Protein AF-A0A961RT22-F1 (afdb_monomer_lite)

Radius of gyration: 18.91 Å; chains: 1; bounding box: 44×34×45 Å

Foldseek 3Di:
DDPPPDPDDPDDDDDCVVPVPPDDPPVVVVVVVVVVVVDDDDDDLVNVVVVLVVQQADAQDDPDPPDDPVNVVVSVVCQQVVDDPVVCVVNVHDRRNGGHD

pLDDT: mean 86.96, std 11.18, range [40.78, 96.31]

Sequence (101 aa):
MVGHGHARNDGMELAPELFDAVEVNLSAAQRRAATLTTRRTVKKDWQAAWLIKAIGAIDLTTLAGDDTPGRVARLCAKARNPLRHDLVSALGLQPGELRTG

Secondary structure (DSSP, 8-state):
-----PPPP------THHHHT----HHHHHHHHHTTTTSPPPPTHHHHHHHHHHHTT-------TT--HHHHHHHHHHHH--S-HHHHHHTTPPTTS----

Structure (mmCIF, N/CA/C/O backbone):
data_AF-A0A961RT22-F1
#
_entry.id   AF-A0A961RT22-F1
#
loop_
_atom_site.group_PDB
_atom_site.id
_atom_site.type_symbol
_atom_site.label_atom_id
_atom_site.label_alt_id
_atom_site.label_comp_id
_atom_site.label_asym_id
_atom_site.label_entity_id
_atom_site.label_seq_id
_atom_site.pdbx_PDB_ins_code
_atom_site.Cartn_x
_atom_site.Cartn_y
_atom_site.Cartn_z
_atom_site.occupancy
_atom_site.B_iso_or_equiv
_atom_site.auth_seq_id
_atom_site.auth_comp_id
_atom_site.auth_asym_id
_atom_site.auth_atom_id
_atom_site.pdbx_PDB_model_num
ATOM 1 N N . MET A 1 1 ? -18.761 19.093 -13.131 1.00 40.78 1 MET A N 1
ATOM 2 C CA . MET A 1 1 ? -17.728 18.037 -13.085 1.00 40.78 1 MET A CA 1
ATOM 3 C C . MET A 1 1 ? -16.523 18.574 -13.850 1.00 40.78 1 MET A C 1
ATOM 5 O O . MET A 1 1 ? -16.527 18.530 -15.070 1.00 40.78 1 MET A O 1
ATOM 9 N N . VAL A 1 2 ? -15.588 19.242 -13.168 1.00 41.34 2 VAL A N 1
ATOM 10 C CA . VAL A 1 2 ? -14.454 19.921 -13.825 1.00 41.34 2 VAL A CA 1
ATOM 11 C C . VAL A 1 2 ? -13.297 18.930 -13.894 1.00 41.34 2 VAL A C 1
ATOM 13 O O . VAL A 1 2 ? -12.696 18.597 -12.872 1.00 41.34 2 VAL A O 1
ATOM 16 N N . GLY A 1 3 ? -13.040 18.395 -15.088 1.00 49.09 3 GLY A N 1
ATOM 17 C CA . GLY A 1 3 ? -11.873 17.560 -15.342 1.00 49.09 3 GLY A CA 1
ATOM 18 C C . GLY A 1 3 ? -10.615 18.413 -15.232 1.00 49.09 3 GLY A C 1
ATOM 19 O O . GLY A 1 3 ? -10.417 19.321 -16.033 1.00 49.09 3 GLY A O 1
ATOM 20 N N . HIS A 1 4 ? -9.771 18.131 -14.243 1.00 54.66 4 HIS A N 1
ATOM 21 C CA . HIS A 1 4 ? -8.426 18.695 -14.166 1.00 54.66 4 HIS A CA 1
ATOM 22 C C . HIS A 1 4 ? -7.558 17.959 -15.193 1.00 54.66 4 HIS A C 1
ATOM 24 O O . HIS A 1 4 ? -6.838 17.016 -14.872 1.00 54.66 4 HIS A O 1
ATOM 30 N N . GLY A 1 5 ? -7.727 18.321 -16.465 1.00 56.34 5 GLY A N 1
ATOM 31 C CA . GLY A 1 5 ? -6.977 17.763 -17.584 1.00 56.34 5 GLY A CA 1
ATOM 32 C C . GLY A 1 5 ? -5.560 18.317 -17.596 1.00 56.34 5 GLY A C 1
ATOM 33 O O . GLY A 1 5 ? -5.254 19.201 -18.388 1.00 56.34 5 GLY A O 1
ATOM 34 N N . HIS A 1 6 ? -4.702 17.828 -16.703 1.00 73.19 6 HIS A N 1
ATOM 35 C CA . HIS A 1 6 ? -3.267 18.041 -16.854 1.00 73.19 6 HIS A CA 1
ATOM 36 C C . HIS A 1 6 ? -2.820 17.406 -18.173 1.00 73.19 6 HIS A C 1
ATOM 38 O O . HIS A 1 6 ? -3.207 16.271 -18.475 1.00 73.19 6 HIS A O 1
ATOM 44 N N . ALA A 1 7 ? -2.026 18.141 -18.955 1.00 80.38 7 ALA A N 1
ATOM 45 C CA . ALA A 1 7 ? -1.373 17.586 -20.132 1.00 80.38 7 ALA A CA 1
ATOM 46 C C . ALA A 1 7 ? -0.614 16.319 -19.715 1.00 80.38 7 ALA A C 1
ATOM 48 O O . ALA A 1 7 ? 0.084 16.306 -18.696 1.00 80.38 7 ALA A O 1
ATOM 49 N N . ARG A 1 8 ? -0.824 15.227 -20.457 1.00 80.31 8 ARG A N 1
ATOM 50 C CA . ARG A 1 8 ? -0.066 13.993 -20.241 1.00 80.31 8 ARG A CA 1
ATOM 51 C C . ARG A 1 8 ? 1.405 14.292 -20.525 1.00 80.31 8 ARG A C 1
ATOM 53 O O . ARG A 1 8 ? 1.706 15.118 -21.376 1.00 80.31 8 ARG A O 1
ATOM 60 N N . ASN A 1 9 ? 2.301 13.632 -19.797 1.00 86.38 9 ASN A N 1
ATOM 61 C CA . ASN A 1 9 ? 3.718 13.670 -20.132 1.00 86.38 9 ASN A CA 1
ATOM 62 C C . ASN A 1 9 ? 3.894 13.076 -21.542 1.00 86.38 9 ASN A C 1
ATOM 64 O O . ASN A 1 9 ? 3.413 11.965 -21.775 1.00 86.38 9 ASN A O 1
ATOM 68 N N . ASP A 1 10 ? 4.555 13.806 -22.444 1.00 86.94 10 ASP A N 1
ATOM 69 C CA . ASP A 1 10 ? 4.789 13.401 -23.841 1.00 86.94 10 ASP A CA 1
ATOM 70 C C . ASP A 1 10 ? 5.686 12.153 -23.953 1.00 86.94 10 ASP A C 1
ATOM 72 O O . ASP A 1 10 ? 5.744 11.508 -24.999 1.00 86.94 10 ASP A O 1
ATOM 76 N N . GLY A 1 11 ? 6.328 11.766 -22.845 1.00 87.44 11 GLY A N 1
ATOM 77 C CA . GLY A 1 11 ? 7.275 10.662 -22.789 1.00 87.44 11 GLY A CA 1
ATOM 78 C C . GLY A 1 11 ? 8.644 11.072 -23.330 1.00 87.44 11 GLY A C 1
ATOM 79 O O . GLY A 1 11 ? 8.803 12.088 -24.000 1.00 87.44 11 GLY A O 1
ATOM 80 N N . MET A 1 12 ? 9.660 10.280 -23.006 1.00 90.50 12 MET A N 1
ATOM 81 C CA . MET A 1 12 ? 11.007 10.426 -23.550 1.00 90.50 12 MET A CA 1
ATOM 82 C C . MET A 1 12 ? 11.604 9.045 -23.799 1.00 90.50 12 MET A C 1
ATOM 84 O O . MET A 1 12 ? 11.129 8.051 -23.241 1.00 90.50 12 MET A O 1
ATOM 88 N N . GLU A 1 13 ? 12.634 8.985 -24.638 1.00 93.38 13 GLU A N 1
ATOM 89 C CA . GLU A 1 13 ? 13.436 7.774 -24.790 1.00 93.38 13 GLU A CA 1
ATOM 90 C C . GLU A 1 13 ? 14.071 7.386 -23.445 1.00 93.38 13 GLU A C 1
ATOM 92 O O . GLU A 1 13 ? 14.330 8.244 -22.595 1.00 93.38 13 GLU A O 1
ATOM 97 N N . LEU A 1 14 ? 14.274 6.084 -23.223 1.00 90.00 14 LEU A N 1
ATOM 98 C CA . LEU A 1 14 ? 14.887 5.598 -21.992 1.00 90.00 14 LEU A CA 1
ATOM 99 C C . LEU A 1 14 ? 16.303 6.175 -21.862 1.00 90.00 14 LEU A C 1
ATOM 101 O O . LEU A 1 14 ? 17.153 5.915 -22.707 1.00 90.00 14 LEU A O 1
ATOM 105 N N . ALA A 1 15 ? 16.534 6.896 -20.768 1.00 91.81 15 ALA A N 1
ATOM 106 C CA . ALA A 1 15 ? 17.801 7.531 -20.422 1.00 91.81 15 ALA A CA 1
ATOM 107 C C . ALA A 1 15 ? 18.296 6.990 -19.063 1.00 91.81 15 ALA A C 1
ATOM 109 O O . ALA A 1 15 ? 17.984 7.584 -18.022 1.00 91.81 15 ALA A O 1
ATOM 110 N N . PRO A 1 16 ? 18.987 5.830 -19.030 1.00 92.75 16 PRO A N 1
ATOM 111 C CA . PRO A 1 16 ? 19.453 5.198 -17.792 1.00 92.75 16 PRO A CA 1
ATOM 112 C C . PRO A 1 16 ? 20.352 6.098 -16.942 1.00 92.75 16 PRO A C 1
ATOM 114 O O . PRO A 1 16 ? 20.283 6.086 -15.715 1.00 92.75 16 PRO A O 1
ATOM 117 N N . GLU A 1 17 ? 21.116 6.978 -17.585 1.00 92.69 17 GLU A N 1
ATOM 118 C CA . GLU A 1 17 ? 22.003 7.951 -16.953 1.00 92.69 17 GLU A CA 1
ATOM 119 C C . GLU A 1 17 ? 21.303 8.871 -15.939 1.00 92.69 17 GLU A C 1
ATOM 121 O O . GLU A 1 17 ? 21.955 9.401 -15.039 1.00 92.69 17 GLU A O 1
ATOM 126 N N . LEU A 1 18 ? 19.978 9.040 -16.040 1.00 88.25 18 LEU A N 1
ATOM 127 C CA . LEU A 1 18 ? 19.188 9.828 -15.093 1.00 88.25 18 LEU A CA 1
ATOM 128 C C . LEU A 1 18 ? 19.098 9.188 -13.700 1.00 88.25 18 LEU A C 1
ATOM 130 O O . LEU A 1 18 ? 18.831 9.893 -12.726 1.00 88.25 18 LEU A O 1
ATOM 134 N N . PHE A 1 19 ? 19.288 7.871 -13.593 1.00 89.25 19 PHE A N 1
ATOM 135 C CA . PHE A 1 19 ? 19.155 7.133 -12.335 1.00 89.25 19 PHE A CA 1
ATOM 136 C C . PHE A 1 19 ? 20.298 6.153 -12.051 1.00 89.25 19 PHE A C 1
ATOM 138 O O . PHE A 1 19 ? 20.466 5.778 -10.895 1.00 89.25 19 PHE A O 1
ATOM 145 N N . ASP A 1 20 ? 21.123 5.788 -13.032 1.00 93.31 20 ASP A N 1
ATOM 146 C CA . ASP A 1 20 ? 22.256 4.869 -12.840 1.00 93.31 20 ASP A CA 1
ATOM 147 C C . ASP A 1 20 ? 23.293 5.406 -11.841 1.00 93.31 20 ASP A C 1
ATOM 149 O O . ASP A 1 20 ? 23.929 4.638 -11.123 1.00 93.31 20 ASP A O 1
ATOM 153 N N . ALA A 1 21 ? 23.438 6.731 -11.749 1.00 89.81 21 ALA A N 1
ATOM 154 C CA . ALA A 1 21 ? 24.303 7.384 -10.764 1.00 89.81 21 ALA A CA 1
ATOM 155 C C . ALA A 1 21 ? 23.618 7.620 -9.400 1.00 89.81 21 ALA A C 1
ATOM 157 O O . ALA A 1 21 ? 24.239 8.151 -8.476 1.00 89.81 21 ALA A O 1
ATOM 158 N N . VAL A 1 22 ? 22.331 7.280 -9.261 1.00 90.81 22 VAL A N 1
ATOM 159 C CA . VAL A 1 22 ? 21.564 7.501 -8.031 1.00 90.81 22 VAL A CA 1
ATOM 160 C C . VAL A 1 22 ? 21.742 6.311 -7.098 1.00 90.81 22 VAL A C 1
ATOM 162 O O . VAL A 1 22 ? 21.112 5.267 -7.244 1.00 90.81 22 VAL A O 1
ATOM 165 N N . GLU A 1 23 ? 22.555 6.495 -6.063 1.00 89.31 23 GLU A N 1
ATOM 166 C CA . GLU A 1 23 ? 22.705 5.503 -5.004 1.00 89.31 23 GLU A CA 1
ATOM 167 C C . GLU A 1 23 ? 21.765 5.789 -3.829 1.00 89.31 23 GLU A C 1
ATOM 169 O O . GLU A 1 23 ? 21.782 6.858 -3.209 1.00 89.31 23 GLU A O 1
ATOM 174 N N . VAL A 1 24 ? 20.953 4.796 -3.462 1.00 89.88 24 VAL A N 1
ATOM 175 C CA . VAL A 1 24 ? 20.139 4.856 -2.245 1.00 89.88 24 VAL A CA 1
ATOM 176 C C . VAL A 1 24 ? 20.947 4.314 -1.072 1.00 89.88 24 VAL A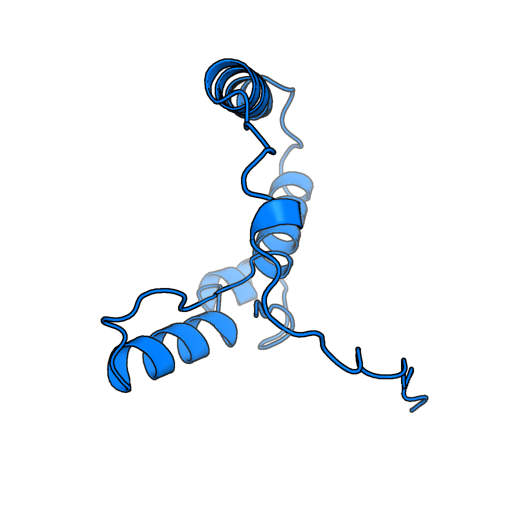 C 1
ATOM 178 O O . VAL A 1 24 ? 21.321 3.142 -1.038 1.00 89.88 24 VAL A O 1
ATOM 181 N N . ASN A 1 25 ? 21.147 5.138 -0.041 1.00 95.00 25 ASN A N 1
ATOM 182 C CA . ASN A 1 25 ? 21.751 4.675 1.207 1.00 95.00 25 ASN A CA 1
ATOM 183 C C . ASN A 1 25 ? 20.769 3.779 1.978 1.00 95.00 25 ASN A C 1
ATOM 185 O O . ASN A 1 25 ? 19.962 4.252 2.788 1.00 95.00 25 ASN A O 1
ATOM 189 N N . LEU A 1 26 ? 20.866 2.472 1.731 1.00 93.19 26 LEU A N 1
ATOM 190 C CA . LEU A 1 26 ? 19.999 1.459 2.323 1.00 93.19 26 LEU A CA 1
ATOM 191 C C . LEU A 1 26 ? 19.995 1.530 3.855 1.00 93.19 26 LEU A C 1
ATOM 193 O O . LEU A 1 26 ? 18.930 1.584 4.469 1.00 93.19 26 LEU A O 1
ATOM 197 N N . SER A 1 27 ? 21.171 1.616 4.478 1.00 96.31 27 SER A N 1
ATOM 198 C CA . SER A 1 27 ? 21.315 1.669 5.937 1.00 96.31 27 SER A CA 1
ATOM 199 C C . SER A 1 27 ? 20.631 2.893 6.554 1.00 96.31 27 SER A C 1
ATOM 201 O O . SER A 1 27 ? 20.027 2.806 7.627 1.00 96.31 27 SER A O 1
ATOM 203 N N . ALA A 1 28 ? 20.714 4.055 5.902 1.00 94.81 28 ALA A N 1
ATOM 204 C CA . ALA A 1 28 ? 20.044 5.272 6.353 1.00 94.81 28 ALA A CA 1
ATOM 205 C C . ALA A 1 28 ? 18.522 5.179 6.173 1.00 94.81 28 ALA A C 1
ATOM 207 O O . ALA A 1 28 ? 17.779 5.554 7.085 1.00 94.81 28 ALA A O 1
ATOM 208 N N . ALA A 1 29 ? 18.061 4.647 5.037 1.00 94.94 29 ALA A N 1
ATOM 209 C CA . ALA A 1 29 ? 16.644 4.432 4.762 1.00 94.94 29 ALA A CA 1
ATOM 210 C C . ALA A 1 29 ? 16.018 3.461 5.776 1.00 94.94 29 ALA A C 1
ATOM 212 O O . ALA A 1 29 ? 15.016 3.794 6.411 1.00 94.94 29 ALA A O 1
ATOM 213 N N . GLN A 1 30 ? 16.661 2.316 6.013 1.00 95.12 30 GLN A N 1
ATOM 214 C CA . GLN A 1 30 ? 16.224 1.314 6.988 1.00 95.12 30 GLN A CA 1
ATOM 215 C C . GLN A 1 30 ? 16.168 1.882 8.406 1.00 95.12 30 GLN A C 1
ATOM 217 O O . GLN A 1 30 ? 15.164 1.718 9.096 1.00 95.12 30 GLN A O 1
ATOM 222 N N . ARG A 1 31 ? 17.203 2.615 8.837 1.00 94.69 31 ARG A N 1
ATOM 223 C CA . ARG A 1 31 ? 17.218 3.249 10.163 1.00 94.69 31 ARG A CA 1
ATOM 224 C C . ARG A 1 31 ? 16.080 4.249 10.314 1.00 94.69 31 ARG A C 1
ATOM 226 O O . ARG A 1 31 ? 15.410 4.260 11.342 1.00 94.69 31 ARG A O 1
ATOM 233 N N . ARG A 1 32 ? 15.833 5.072 9.290 1.00 92.25 32 ARG A N 1
ATOM 234 C CA . ARG A 1 32 ? 14.750 6.062 9.299 1.00 92.25 32 ARG A CA 1
ATOM 235 C C . ARG A 1 32 ? 13.382 5.383 9.359 1.00 92.25 32 ARG A C 1
ATOM 237 O O . ARG A 1 32 ? 12.571 5.777 10.196 1.00 92.25 32 ARG A O 1
ATOM 244 N N . ALA A 1 33 ? 13.172 4.334 8.564 1.00 90.81 33 ALA A N 1
ATOM 245 C CA . ALA A 1 33 ? 11.960 3.518 8.593 1.00 90.81 33 ALA A CA 1
ATOM 246 C C . ALA A 1 33 ? 11.740 2.864 9.967 1.00 90.81 33 ALA A C 1
ATOM 248 O O . ALA A 1 33 ? 10.643 2.948 10.514 1.00 90.81 33 ALA A O 1
ATOM 249 N N . ALA A 1 34 ? 12.791 2.311 10.580 1.00 91.06 34 ALA A N 1
ATOM 250 C CA . ALA A 1 34 ? 12.716 1.712 11.911 1.00 91.06 34 ALA A CA 1
ATOM 251 C C . ALA A 1 34 ? 12.291 2.721 12.995 1.00 91.06 34 ALA A C 1
ATOM 253 O O . ALA A 1 34 ? 11.597 2.349 13.934 1.00 91.06 34 ALA A O 1
ATOM 254 N N . THR A 1 35 ? 12.628 4.013 12.862 1.00 90.69 35 THR A N 1
ATOM 255 C CA . THR A 1 35 ? 12.145 5.033 13.817 1.00 90.69 35 THR A CA 1
ATOM 256 C C . THR A 1 35 ? 10.651 5.327 13.714 1.00 90.69 35 THR A C 1
ATOM 258 O O . THR A 1 35 ? 10.094 5.941 14.619 1.00 90.69 35 THR A O 1
ATOM 261 N N . LEU A 1 36 ? 9.974 4.951 12.625 1.00 84.06 36 LEU A N 1
ATOM 262 C CA . LEU A 1 36 ? 8.547 5.244 12.474 1.00 84.06 36 LEU A CA 1
ATOM 263 C C . LEU A 1 36 ? 7.707 4.476 13.502 1.00 84.06 36 LEU A C 1
ATOM 265 O O . LEU A 1 36 ? 6.714 5.011 13.985 1.00 84.06 36 LEU A O 1
ATOM 269 N N . THR A 1 37 ? 8.137 3.272 13.889 1.00 79.62 37 THR A N 1
ATOM 270 C CA . THR A 1 37 ? 7.435 2.428 14.869 1.00 79.62 37 THR A CA 1
ATOM 271 C C . THR A 1 37 ? 7.703 2.828 16.320 1.00 79.62 37 THR A C 1
ATO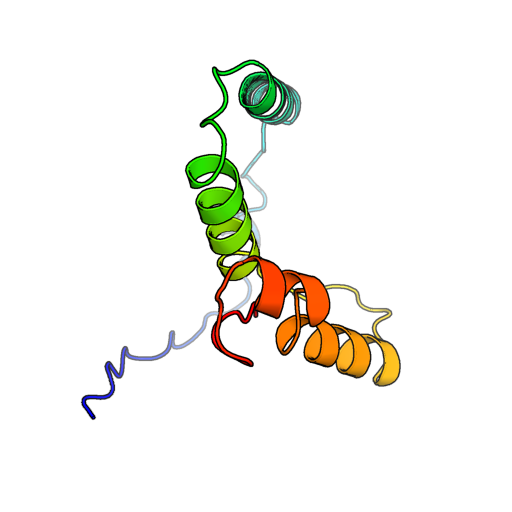M 273 O O . THR A 1 37 ? 6.922 2.472 17.197 1.00 79.62 37 THR A O 1
ATOM 276 N N . THR A 1 38 ? 8.777 3.580 16.590 1.00 83.75 38 THR A N 1
ATOM 277 C CA . THR A 1 38 ? 9.142 4.025 17.948 1.00 83.75 38 THR A CA 1
ATOM 278 C C . THR A 1 38 ? 8.499 5.355 18.337 1.00 83.75 38 THR A C 1
ATOM 280 O O . THR A 1 38 ? 8.504 5.739 19.509 1.00 83.75 38 THR A O 1
ATOM 283 N N . ARG A 1 39 ? 7.939 6.083 17.365 1.00 82.19 39 ARG A N 1
ATOM 284 C CA . ARG A 1 39 ? 7.232 7.345 17.604 1.00 82.19 39 ARG A CA 1
ATOM 285 C C . ARG A 1 39 ? 5.912 7.082 18.320 1.00 82.19 39 ARG A C 1
ATOM 287 O O . ARG A 1 39 ? 5.272 6.054 18.128 1.00 82.19 39 ARG A O 1
ATOM 294 N N . ARG A 1 40 ? 5.485 8.048 19.139 1.00 81.44 40 ARG A N 1
ATOM 295 C CA . ARG A 1 40 ? 4.211 7.979 19.865 1.00 81.44 40 ARG A CA 1
ATOM 296 C C . ARG A 1 40 ? 3.064 7.732 18.884 1.00 81.44 40 ARG A C 1
ATOM 298 O O . ARG A 1 40 ? 2.782 8.575 18.036 1.00 81.44 40 ARG A O 1
ATOM 305 N N . THR A 1 41 ? 2.378 6.610 19.053 1.00 76.19 41 THR A N 1
ATOM 306 C CA . THR A 1 41 ? 1.230 6.245 18.227 1.00 76.19 41 THR A CA 1
ATOM 307 C C . THR A 1 41 ? 0.059 7.192 18.479 1.00 76.19 41 THR A C 1
ATOM 309 O O . THR A 1 41 ? -0.238 7.561 19.622 1.00 76.19 41 THR A O 1
ATOM 312 N N . VAL A 1 42 ? -0.643 7.553 17.407 1.00 83.25 42 VAL A N 1
ATOM 313 C CA . VAL A 1 42 ? -2.010 8.077 17.499 1.00 83.25 42 VAL A CA 1
ATOM 314 C C . VAL A 1 42 ? -2.912 7.009 18.123 1.00 83.25 42 VAL A C 1
ATOM 316 O O . VAL A 1 42 ? -2.724 5.820 17.886 1.00 83.25 42 VAL A O 1
ATOM 319 N N . LYS A 1 43 ? -3.850 7.413 18.981 1.00 85.50 43 LYS A N 1
ATOM 320 C CA . LYS A 1 43 ? -4.661 6.480 19.778 1.00 85.50 43 LYS A CA 1
ATOM 321 C C . LYS A 1 43 ? -6.051 6.286 19.173 1.00 85.50 43 LYS A C 1
ATOM 323 O O . LYS A 1 43 ? -6.608 7.229 18.616 1.00 85.50 43 LYS A O 1
ATOM 328 N N . LYS A 1 44 ? -6.633 5.104 19.410 1.00 86.75 44 LYS A N 1
ATOM 329 C CA . LYS A 1 44 ? -8.048 4.777 19.149 1.00 86.75 44 LYS A CA 1
ATOM 330 C C . LYS A 1 44 ? -8.461 5.122 17.710 1.00 86.75 44 LYS A C 1
ATOM 332 O O . LYS A 1 44 ? -7.784 4.714 16.771 1.00 86.75 44 LYS A O 1
ATOM 337 N N . ASP A 1 45 ? -9.524 5.897 17.546 1.00 87.62 45 ASP A N 1
ATOM 338 C CA . ASP A 1 45 ? -10.152 6.208 16.262 1.00 87.62 45 ASP A CA 1
ATOM 339 C C . ASP A 1 45 ? -9.184 6.897 15.295 1.00 87.62 45 ASP A C 1
ATOM 341 O O . ASP A 1 45 ? -9.190 6.618 14.099 1.00 87.62 45 ASP A O 1
ATOM 345 N N . TRP A 1 46 ? -8.258 7.712 15.813 1.00 88.56 46 TRP A N 1
ATOM 346 C CA . TRP A 1 46 ? -7.220 8.342 14.996 1.00 88.56 46 TRP A CA 1
ATOM 347 C C . TRP A 1 46 ? -6.246 7.327 14.404 1.00 88.56 46 TRP A C 1
ATOM 349 O O . TRP A 1 46 ? -5.777 7.512 13.286 1.00 88.56 46 TRP A O 1
ATOM 359 N N . GLN A 1 47 ? -5.949 6.244 15.124 1.00 89.38 47 GLN A N 1
ATOM 360 C CA . GLN A 1 47 ? -5.120 5.167 14.591 1.00 89.38 47 GLN A CA 1
ATOM 361 C C . GLN A 1 47 ? -5.823 4.470 13.426 1.00 89.38 47 GLN A C 1
ATOM 363 O O . GLN A 1 47 ? -5.208 4.255 12.384 1.00 89.38 47 GLN A O 1
ATOM 368 N N . ALA A 1 48 ? -7.115 4.170 13.580 1.00 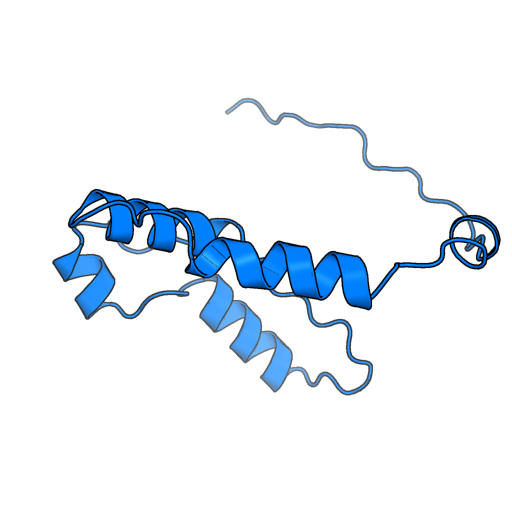90.88 48 ALA A N 1
ATOM 369 C CA . ALA A 1 48 ? -7.914 3.565 12.523 1.00 90.88 48 ALA A CA 1
ATOM 370 C C . ALA A 1 48 ? -8.007 4.483 11.293 1.00 90.88 48 ALA A C 1
ATOM 372 O O . ALA A 1 48 ? -7.727 4.039 10.182 1.00 90.88 48 ALA A O 1
ATOM 373 N N . ALA A 1 49 ? -8.289 5.774 11.491 1.00 91.31 49 ALA A N 1
ATOM 374 C CA . ALA A 1 49 ? -8.350 6.764 10.416 1.00 91.31 49 ALA A CA 1
ATOM 375 C C . ALA A 1 49 ? -7.028 6.873 9.634 1.00 91.31 49 ALA A C 1
ATOM 377 O O . ALA A 1 49 ? -7.035 6.901 8.403 1.00 91.31 49 ALA A O 1
ATOM 378 N N . TRP A 1 50 ? -5.883 6.876 10.327 1.00 91.31 50 TRP A N 1
ATOM 379 C CA . TRP A 1 50 ? -4.570 6.900 9.675 1.00 91.31 50 TRP A CA 1
ATOM 380 C C . TRP A 1 50 ? -4.283 5.630 8.877 1.00 91.31 50 TRP A C 1
ATOM 382 O O . TRP A 1 50 ? -3.752 5.721 7.772 1.00 91.31 50 TRP A O 1
ATOM 392 N N . LEU A 1 51 ? -4.656 4.457 9.394 1.00 91.50 51 LEU A N 1
ATOM 393 C CA . LEU A 1 51 ? -4.499 3.194 8.669 1.00 91.50 51 LEU A CA 1
ATOM 394 C C . LEU A 1 51 ? -5.391 3.145 7.422 1.00 91.50 51 LEU A C 1
ATOM 396 O O . LEU A 1 51 ? -4.916 2.763 6.356 1.00 91.50 51 LEU A O 1
ATOM 400 N N . ILE A 1 52 ? -6.642 3.604 7.519 1.00 94.44 52 ILE A N 1
ATOM 401 C CA . ILE A 1 52 ? -7.551 3.743 6.369 1.00 94.44 52 ILE A CA 1
ATOM 402 C C . ILE A 1 52 ? -6.931 4.672 5.319 1.00 94.44 52 ILE A C 1
ATOM 404 O O . ILE A 1 52 ? -6.881 4.333 4.135 1.00 94.44 52 ILE A O 1
ATOM 408 N N . LYS A 1 53 ? -6.399 5.825 5.744 1.00 93.75 53 LYS A N 1
ATOM 409 C CA . LYS A 1 53 ? -5.756 6.771 4.828 1.00 93.75 53 LYS A CA 1
ATOM 410 C C . LYS A 1 53 ? -4.504 6.187 4.176 1.00 93.75 53 LYS A C 1
ATOM 412 O O . LYS A 1 53 ? -4.293 6.417 2.989 1.00 93.75 53 LYS A O 1
ATOM 417 N N . ALA A 1 54 ? -3.705 5.435 4.932 1.00 92.75 54 ALA A N 1
ATOM 418 C CA . ALA A 1 54 ? -2.525 4.754 4.417 1.00 92.75 54 ALA A CA 1
ATOM 419 C C . ALA A 1 54 ? -2.900 3.730 3.340 1.00 92.75 54 ALA A C 1
ATOM 421 O O . ALA A 1 54 ? -2.269 3.725 2.292 1.00 92.75 54 ALA A O 1
ATOM 422 N N . ILE A 1 55 ? -3.961 2.938 3.545 1.00 94.50 55 ILE A N 1
ATOM 423 C CA . ILE A 1 55 ? -4.466 1.999 2.531 1.00 94.50 55 ILE A CA 1
ATOM 424 C C . ILE A 1 55 ? -4.809 2.732 1.231 1.00 94.50 55 ILE A C 1
ATOM 426 O O . ILE A 1 55 ? -4.404 2.293 0.162 1.00 94.50 55 ILE A O 1
ATOM 430 N N . GLY A 1 56 ? -5.497 3.874 1.311 1.00 93.88 56 GLY A N 1
ATOM 431 C CA . GLY A 1 56 ? -5.838 4.673 0.128 1.00 93.88 56 GLY A CA 1
ATOM 432 C C . GLY A 1 56 ? -4.644 5.337 -0.572 1.00 93.88 56 GLY A C 1
ATOM 433 O O . GLY A 1 56 ? -4.825 5.919 -1.636 1.00 93.88 56 GLY A O 1
ATOM 434 N N . ALA A 1 57 ? -3.450 5.284 0.022 1.00 93.56 57 ALA A N 1
ATOM 435 C CA . ALA A 1 57 ? -2.206 5.790 -0.553 1.00 93.56 57 ALA A CA 1
ATOM 436 C C . ALA A 1 57 ? -1.273 4.671 -1.046 1.00 93.56 57 ALA A C 1
ATOM 438 O O . ALA A 1 57 ? -0.180 4.965 -1.524 1.00 93.56 57 ALA A O 1
ATOM 439 N N . ILE A 1 58 ? -1.670 3.403 -0.899 1.00 91.19 58 ILE A N 1
ATOM 440 C CA . ILE A 1 58 ? -0.931 2.285 -1.482 1.00 91.19 58 ILE A CA 1
ATOM 441 C C . ILE A 1 58 ? -1.125 2.337 -2.999 1.00 91.19 58 ILE A C 1
ATOM 443 O O . ILE A 1 58 ? -2.241 2.546 -3.474 1.00 91.19 58 ILE A O 1
ATOM 447 N N . ASP A 1 59 ? -0.030 2.134 -3.719 1.00 88.69 59 ASP A N 1
ATOM 448 C CA . ASP A 1 59 ? -0.014 1.882 -5.155 1.00 88.69 59 ASP A CA 1
ATOM 449 C C . ASP A 1 59 ? 0.212 0.380 -5.347 1.00 88.69 59 ASP A C 1
ATOM 451 O O . ASP A 1 59 ? 1.199 -0.190 -4.866 1.00 88.69 59 ASP A O 1
ATOM 455 N N . LEU A 1 60 ? -0.764 -0.294 -5.947 1.00 83.25 60 LEU A N 1
ATOM 456 C CA . LEU A 1 60 ? -0.729 -1.726 -6.201 1.00 83.25 60 LEU A CA 1
ATOM 457 C C . LEU A 1 60 ? -0.251 -1.945 -7.633 1.00 83.25 60 LEU A C 1
ATOM 459 O O . LEU A 1 60 ? -1.033 -2.261 -8.531 1.00 83.25 60 LEU A O 1
ATOM 463 N N . THR A 1 61 ? 1.059 -1.833 -7.834 1.00 74.56 61 THR A N 1
ATOM 464 C CA . THR A 1 61 ? 1.676 -2.072 -9.140 1.00 74.56 61 THR 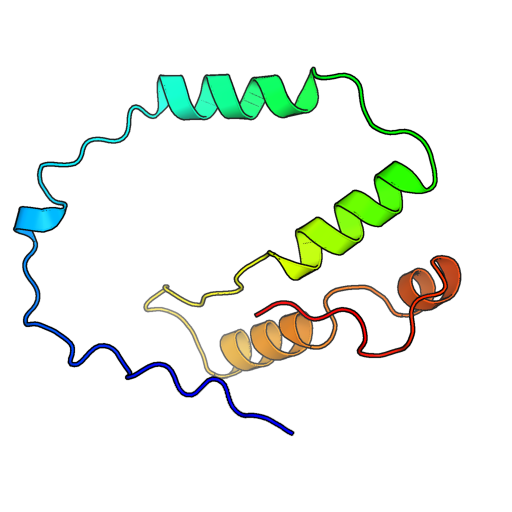A CA 1
ATOM 465 C C . THR A 1 61 ? 2.136 -3.517 -9.320 1.00 74.56 61 THR A C 1
ATOM 467 O O . THR A 1 61 ? 2.694 -4.156 -8.427 1.00 74.56 61 THR A O 1
ATOM 470 N N . THR A 1 62 ? 1.899 -4.040 -10.523 1.00 66.56 62 THR A N 1
ATOM 471 C CA . THR A 1 62 ? 2.487 -5.275 -11.056 1.00 66.56 62 THR A CA 1
ATOM 472 C C . THR A 1 62 ? 3.682 -4.898 -11.928 1.00 66.56 62 THR A C 1
ATOM 474 O O . THR A 1 62 ? 3.516 -4.618 -13.114 1.00 66.56 62 THR A O 1
ATOM 477 N N . LEU A 1 63 ? 4.877 -4.794 -11.343 1.00 60.66 63 LEU A N 1
ATOM 478 C CA . LEU A 1 63 ? 6.119 -4.521 -12.089 1.00 60.66 63 LEU A CA 1
ATOM 479 C C . LEU A 1 63 ? 6.916 -5.799 -12.389 1.00 60.66 63 LEU A C 1
ATOM 481 O O . LEU A 1 63 ? 8.072 -5.721 -12.802 1.00 60.66 63 LEU A O 1
ATOM 485 N N . ALA A 1 64 ? 6.340 -6.980 -12.149 1.00 66.75 64 ALA A N 1
ATOM 486 C CA . ALA A 1 64 ? 7.054 -8.234 -12.300 1.00 66.75 64 ALA A CA 1
ATOM 487 C C . ALA A 1 64 ? 6.778 -8.844 -13.684 1.00 66.75 64 ALA A C 1
ATOM 489 O O . ALA A 1 64 ? 5.638 -9.003 -14.111 1.00 66.75 64 ALA A O 1
ATOM 490 N N . GLY A 1 65 ? 7.838 -9.214 -14.406 1.00 67.62 65 GLY A N 1
ATOM 491 C CA . GLY A 1 65 ? 7.718 -9.819 -15.741 1.00 67.62 65 GLY A CA 1
ATOM 492 C C . GLY A 1 65 ? 7.020 -11.189 -15.763 1.00 67.62 65 GLY A C 1
ATOM 493 O O . GLY A 1 65 ? 6.739 -11.705 -16.840 1.00 67.62 65 GLY A O 1
ATOM 494 N N . ASP A 1 66 ? 6.736 -11.781 -14.598 1.00 80.81 66 ASP A N 1
ATOM 495 C CA . ASP A 1 66 ? 6.048 -13.066 -14.423 1.00 80.81 66 ASP A CA 1
ATOM 496 C C . ASP A 1 66 ? 4.545 -12.920 -14.103 1.00 80.81 66 ASP A C 1
ATOM 498 O O . ASP A 1 66 ? 3.881 -13.896 -13.731 1.00 80.81 66 ASP A O 1
ATOM 502 N N . ASP A 1 67 ? 3.985 -11.711 -14.204 1.00 85.19 67 ASP A N 1
ATOM 503 C CA . ASP A 1 67 ? 2.569 -11.482 -13.948 1.00 85.19 67 ASP A CA 1
ATOM 504 C C . ASP A 1 67 ? 1.669 -12.221 -14.955 1.00 85.19 67 ASP A C 1
ATOM 506 O O . ASP A 1 67 ? 1.860 -12.204 -16.169 1.00 85.19 67 ASP A O 1
ATOM 510 N N . THR A 1 68 ? 0.634 -12.883 -14.432 1.00 88.88 68 THR A N 1
ATOM 511 C CA . THR A 1 68 ? -0.375 -13.593 -15.232 1.00 88.88 68 THR A CA 1
ATOM 512 C C . THR A 1 68 ? -1.704 -12.839 -15.204 1.00 88.88 68 THR A C 1
ATOM 514 O O . THR A 1 68 ? -1.991 -12.154 -14.213 1.00 88.88 68 THR A O 1
ATOM 517 N N . PRO A 1 69 ? -2.592 -13.015 -16.205 1.00 90.75 69 PRO A N 1
ATOM 518 C CA . PRO A 1 69 ? -3.911 -12.375 -16.205 1.00 90.75 69 PRO A CA 1
ATOM 519 C C . PRO A 1 69 ? -4.703 -12.602 -14.907 1.00 90.75 69 PRO A C 1
ATOM 521 O O . PRO A 1 69 ? -5.351 -11.690 -14.398 1.00 90.75 69 PRO A O 1
ATOM 524 N N . GLY A 1 70 ? -4.600 -13.798 -14.314 1.00 92.25 70 GLY A N 1
ATOM 525 C CA . GLY A 1 70 ? -5.244 -14.114 -13.036 1.00 92.25 70 GLY A CA 1
ATOM 526 C C . GLY A 1 70 ? -4.650 -13.356 -11.842 1.00 92.25 70 GLY A C 1
ATOM 527 O O . GLY A 1 70 ? -5.387 -12.934 -10.947 1.00 92.25 70 GLY A O 1
ATOM 528 N N . ARG A 1 71 ? -3.327 -13.141 -11.820 1.00 88.88 71 ARG A N 1
ATOM 529 C CA . ARG A 1 71 ? -2.652 -12.372 -10.763 1.00 88.88 71 ARG A CA 1
ATOM 530 C C . ARG A 1 71 ? -3.040 -10.896 -10.837 1.00 88.88 71 ARG A C 1
ATOM 532 O O . ARG A 1 71 ? -3.419 -10.342 -9.804 1.00 88.88 71 ARG A O 1
ATOM 539 N N . VAL A 1 72 ? -3.058 -10.328 -12.043 1.00 89.88 72 VAL A N 1
ATOM 540 C CA . VAL A 1 72 ? -3.525 -8.957 -12.305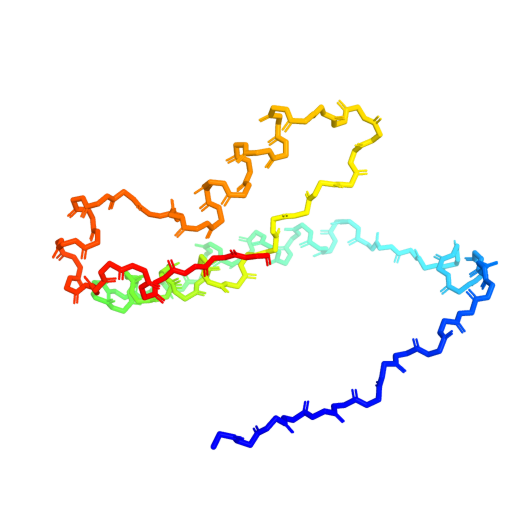 1.00 89.88 72 VAL A CA 1
ATOM 541 C C . VAL A 1 72 ? -4.991 -8.802 -11.895 1.00 89.88 72 VAL A C 1
ATOM 543 O O . VAL A 1 72 ? -5.318 -7.925 -11.100 1.00 89.88 72 VAL A O 1
ATOM 546 N N . ALA A 1 73 ? -5.879 -9.704 -12.331 1.00 92.44 73 ALA A N 1
ATOM 547 C CA . ALA A 1 73 ? -7.300 -9.651 -11.976 1.00 92.44 73 ALA A CA 1
ATOM 548 C C . ALA A 1 73 ? -7.528 -9.681 -10.455 1.00 92.44 73 ALA A C 1
ATOM 550 O O . ALA A 1 73 ? -8.342 -8.916 -9.924 1.00 92.44 73 ALA A O 1
ATOM 551 N N . ARG A 1 74 ? -6.779 -10.526 -9.734 1.00 92.19 74 ARG A N 1
ATOM 552 C CA . ARG A 1 74 ? -6.822 -10.595 -8.268 1.00 92.19 74 ARG A CA 1
ATOM 553 C C . ARG A 1 74 ? -6.281 -9.324 -7.616 1.00 92.19 74 ARG A C 1
ATOM 555 O O . ARG A 1 74 ? -6.839 -8.896 -6.607 1.00 92.19 74 ARG A O 1
ATOM 562 N N . LEU A 1 75 ? -5.226 -8.722 -8.164 1.00 91.94 75 LEU A N 1
ATOM 563 C CA . LEU A 1 75 ? -4.699 -7.457 -7.661 1.00 91.94 75 LEU A CA 1
ATOM 564 C C . LEU A 1 75 ? -5.727 -6.337 -7.827 1.00 91.94 75 LEU A C 1
ATOM 566 O O . LEU A 1 75 ? -6.071 -5.692 -6.843 1.00 91.94 75 LEU A O 1
ATOM 570 N N . CYS A 1 76 ? -6.322 -6.192 -9.013 1.00 92.81 76 CYS A N 1
ATOM 571 C CA . CYS A 1 76 ? -7.391 -5.222 -9.248 1.00 92.81 76 CYS A CA 1
ATOM 572 C C . CYS A 1 76 ? -8.606 -5.460 -8.335 1.00 92.81 76 CYS A C 1
ATOM 574 O O . CYS A 1 76 ? -9.255 -4.509 -7.903 1.00 92.81 76 CYS A O 1
ATOM 576 N N . ALA A 1 77 ? -8.934 -6.718 -8.016 1.00 93.62 77 ALA A N 1
ATOM 577 C CA . ALA A 1 77 ? -10.004 -7.029 -7.069 1.00 93.62 77 ALA A CA 1
ATOM 578 C C . ALA A 1 77 ? -9.690 -6.531 -5.647 1.00 93.62 77 ALA A C 1
ATOM 580 O O . ALA A 1 77 ? -10.579 -5.970 -5.003 1.00 93.62 77 ALA A O 1
ATOM 581 N N . LYS A 1 78 ? -8.438 -6.673 -5.188 1.00 93.12 78 LYS A N 1
ATOM 582 C CA . LYS A 1 78 ? -7.965 -6.083 -3.923 1.00 93.12 78 LYS A CA 1
ATOM 583 C C . LYS A 1 78 ? -7.941 -4.561 -3.984 1.00 93.12 78 LYS A C 1
ATOM 585 O O . LYS A 1 78 ? -8.329 -3.923 -3.021 1.00 93.12 78 LYS A O 1
ATOM 590 N N . ALA A 1 79 ? -7.557 -3.989 -5.120 1.00 94.06 79 ALA A N 1
ATOM 591 C CA . ALA A 1 79 ? -7.521 -2.546 -5.319 1.00 94.06 79 ALA A CA 1
ATOM 592 C C . ALA A 1 79 ? -8.916 -1.912 -5.144 1.00 94.06 79 ALA A C 1
ATOM 594 O O . ALA A 1 79 ? -9.096 -0.911 -4.449 1.00 94.06 79 ALA A O 1
ATOM 595 N N . ARG A 1 80 ? -9.939 -2.577 -5.701 1.00 94.44 80 ARG A N 1
ATOM 596 C CA . ARG A 1 80 ? -11.350 -2.189 -5.554 1.00 94.44 80 ARG A CA 1
ATOM 597 C C . ARG A 1 80 ? -11.912 -2.408 -4.149 1.00 94.44 80 ARG A C 1
ATOM 599 O O . ARG A 1 80 ? -12.782 -1.647 -3.746 1.00 94.44 80 ARG A O 1
ATOM 606 N N . ASN A 1 81 ? -11.462 -3.447 -3.443 1.00 94.69 81 ASN A N 1
ATOM 607 C CA . ASN A 1 81 ? -11.942 -3.813 -2.107 1.00 94.69 81 ASN A CA 1
ATOM 608 C C . ASN A 1 81 ? -10.755 -4.106 -1.174 1.00 94.69 81 ASN A C 1
ATOM 610 O O . ASN A 1 81 ? -10.494 -5.271 -0.854 1.00 94.69 81 ASN A O 1
ATOM 614 N N . PRO A 1 82 ? -10.004 -3.074 -0.752 1.00 95.06 82 PRO A N 1
ATOM 615 C CA . PRO A 1 82 ? -8.757 -3.281 -0.016 1.00 95.06 82 PRO A CA 1
ATOM 616 C C . PRO A 1 82 ? -8.975 -3.626 1.458 1.00 95.06 82 PRO A C 1
ATOM 618 O O . PRO A 1 82 ? -8.034 -4.011 2.149 1.00 95.06 82 PRO A O 1
ATOM 621 N N . LEU A 1 83 ? -10.212 -3.502 1.941 1.00 94.75 83 LEU A N 1
ATOM 622 C CA . LEU A 1 83 ? -10.602 -3.783 3.312 1.00 94.75 83 LEU A CA 1
ATOM 623 C C . LEU A 1 83 ? -11.783 -4.759 3.342 1.00 94.75 83 LEU A C 1
ATOM 625 O O . LEU A 1 83 ? -12.670 -4.714 2.489 1.00 94.75 83 LEU A O 1
ATOM 629 N N . ARG A 1 84 ? -11.791 -5.653 4.335 1.00 94.25 84 ARG A N 1
ATOM 630 C CA . ARG A 1 84 ? -12.860 -6.642 4.529 1.00 94.25 84 ARG A CA 1
ATOM 631 C C . ARG A 1 84 ? -14.181 -5.943 4.878 1.00 94.25 84 ARG A C 1
ATOM 633 O O . ARG A 1 84 ? -14.183 -4.948 5.597 1.00 94.25 84 ARG A O 1
ATOM 640 N N . HIS A 1 85 ? -15.300 -6.464 4.376 1.00 92.81 85 HIS A N 1
ATOM 641 C CA . HIS A 1 85 ? -16.604 -5.795 4.464 1.00 92.81 85 HIS A CA 1
ATOM 642 C C . HIS A 1 85 ? -17.092 -5.566 5.905 1.00 92.81 85 HIS A C 1
ATOM 644 O O . HIS A 1 85 ? -17.655 -4.523 6.213 1.00 92.81 85 HIS A O 1
ATOM 650 N N . ASP A 1 86 ? -16.850 -6.511 6.810 1.00 95.00 86 ASP A N 1
ATOM 651 C CA . ASP A 1 86 ? -17.174 -6.366 8.234 1.00 95.00 86 ASP A CA 1
ATOM 652 C C . ASP A 1 86 ? -16.390 -5.223 8.899 1.00 95.00 86 ASP A C 1
ATOM 654 O O . ASP A 1 86 ? -16.946 -4.506 9.725 1.00 95.00 86 ASP A O 1
ATOM 658 N N . LEU A 1 87 ? -15.130 -5.006 8.507 1.00 94.00 87 LEU A N 1
ATOM 659 C CA . LEU A 1 87 ? -14.324 -3.883 8.987 1.00 94.00 87 LEU A CA 1
ATOM 660 C C . LEU A 1 87 ? -14.802 -2.556 8.396 1.00 94.00 87 LEU A C 1
ATOM 662 O O . LEU A 1 87 ? -14.847 -1.567 9.117 1.00 94.00 87 LEU A O 1
ATOM 666 N N . VAL A 1 88 ? -15.203 -2.537 7.120 1.00 94.50 88 VAL A N 1
ATOM 667 C CA . VAL A 1 88 ? -15.848 -1.368 6.493 1.00 94.50 88 VAL A CA 1
ATOM 668 C C . VAL A 1 88 ? -17.079 -0.959 7.309 1.00 94.50 88 VAL A C 1
ATOM 670 O O . VAL A 1 88 ? -17.182 0.197 7.714 1.00 94.50 88 VAL A O 1
ATOM 673 N N . SER A 1 89 ? -17.951 -1.918 7.643 1.00 93.25 89 SER A N 1
ATOM 674 C CA . SER A 1 89 ? -19.133 -1.670 8.478 1.00 93.25 89 SER A CA 1
ATOM 675 C C . SER A 1 89 ? -18.775 -1.232 9.902 1.00 93.25 89 SER A C 1
ATOM 677 O O . SER A 1 89 ? -19.328 -0.252 10.393 1.00 93.25 89 SER A O 1
ATOM 679 N N . ALA A 1 90 ? -17.835 -1.917 10.562 1.00 93.75 90 ALA A N 1
ATOM 680 C CA . ALA A 1 90 ? -17.430 -1.608 11.936 1.00 93.75 90 ALA A CA 1
ATOM 681 C C . ALA A 1 90 ? -16.763 -0.228 12.078 1.00 93.75 90 ALA A C 1
ATOM 683 O O . ALA A 1 90 ? -16.826 0.376 13.145 1.00 93.75 90 ALA A O 1
ATOM 684 N N . LEU A 1 91 ? -16.133 0.268 11.009 1.00 93.06 91 LEU A N 1
ATOM 685 C CA . LEU A 1 91 ? -15.469 1.573 10.954 1.00 93.06 91 LEU A CA 1
ATOM 686 C C . LEU A 1 91 ? -16.378 2.690 10.413 1.00 93.06 91 LEU A C 1
ATOM 688 O O . LEU A 1 91 ? -15.927 3.827 10.301 1.00 93.06 91 LEU A O 1
ATOM 692 N N . GLY A 1 92 ? -17.640 2.386 10.084 1.00 93.25 92 GLY A N 1
ATOM 693 C CA . GLY A 1 92 ? -18.615 3.367 9.593 1.00 93.25 92 GLY A CA 1
ATOM 694 C C . GLY A 1 92 ? -18.348 3.882 8.175 1.00 93.25 92 GLY A C 1
ATOM 695 O O . GLY A 1 92 ? -18.877 4.927 7.802 1.00 93.25 92 GLY A O 1
ATOM 696 N N . LEU A 1 93 ? -17.538 3.166 7.392 1.00 92.81 93 LEU A N 1
ATOM 697 C CA . LEU A 1 93 ? -17.236 3.502 6.002 1.00 92.81 93 LEU A CA 1
ATOM 698 C C . LEU A 1 93 ? -18.352 3.013 5.074 1.00 92.81 93 LEU A C 1
ATOM 700 O O 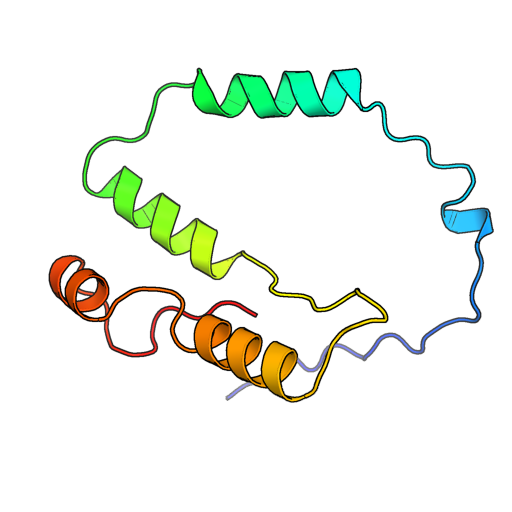. LEU A 1 93 ? -18.965 1.967 5.305 1.00 92.81 93 LEU A O 1
ATOM 704 N N . GLN A 1 94 ? -18.577 3.728 3.977 1.00 92.19 94 GLN A N 1
ATOM 705 C CA . GLN A 1 94 ? -19.482 3.288 2.923 1.00 92.19 94 GLN A CA 1
ATOM 706 C C . GLN A 1 94 ? -18.790 2.291 1.978 1.00 92.19 94 GLN A C 1
ATOM 708 O O . GLN A 1 94 ? -17.595 2.423 1.681 1.00 92.19 94 GLN A O 1
ATOM 713 N N . PRO A 1 95 ? -19.514 1.289 1.443 1.00 86.12 95 PRO A N 1
ATOM 714 C CA . PRO A 1 95 ? -18.970 0.402 0.423 1.00 86.12 95 PRO A CA 1
ATOM 715 C C . PRO A 1 95 ? -18.404 1.182 -0.771 1.00 86.12 95 PRO A C 1
ATOM 717 O O . PRO A 1 95 ? -19.079 2.010 -1.380 1.00 86.12 95 PRO A O 1
ATOM 720 N N . GLY A 1 96 ? -17.147 0.905 -1.117 1.00 84.62 96 GLY A N 1
ATOM 721 C CA . GLY A 1 96 ? -16.456 1.549 -2.235 1.00 84.62 96 GLY A CA 1
ATOM 722 C C . GLY A 1 96 ? -15.895 2.947 -1.953 1.00 84.62 96 GLY A C 1
ATOM 723 O O . GLY A 1 96 ? -15.318 3.521 -2.880 1.00 84.62 96 GLY A O 1
ATOM 724 N N . GLU A 1 97 ? -16.023 3.458 -0.722 1.00 90.44 97 GLU A N 1
ATOM 725 C CA . GLU A 1 97 ? -15.407 4.712 -0.257 1.00 90.44 97 GLU A CA 1
ATOM 726 C C . GLU A 1 97 ? -13.878 4.610 -0.192 1.00 90.44 97 GLU A C 1
ATOM 728 O O . GLU A 1 97 ? -13.167 5.536 -0.578 1.00 90.44 97 GLU A O 1
ATOM 733 N N . LEU A 1 98 ? -13.363 3.453 0.235 1.00 94.25 98 LEU A N 1
ATOM 734 C CA . LEU A 1 98 ? -11.935 3.156 0.248 1.00 94.25 98 LEU A CA 1
ATOM 735 C C . LEU A 1 98 ? -11.557 2.312 -0.969 1.00 94.25 98 LEU A C 1
ATOM 737 O O . LEU A 1 98 ? -12.034 1.190 -1.140 1.00 94.25 98 LEU A O 1
ATOM 741 N N . ARG A 1 99 ? -10.647 2.843 -1.781 1.00 94.12 99 ARG A N 1
ATOM 742 C CA . ARG A 1 99 ? -9.983 2.146 -2.885 1.00 94.12 99 ARG A CA 1
ATOM 743 C C . ARG A 1 99 ? -8.496 2.457 -2.825 1.00 94.12 99 ARG A C 1
ATOM 745 O O . ARG A 1 99 ? -8.094 3.466 -2.254 1.00 94.12 99 ARG A O 1
ATOM 752 N N . THR A 1 100 ? -7.708 1.588 -3.421 1.00 93.25 100 THR A N 1
ATOM 753 C CA . THR A 1 100 ? -6.272 1.760 -3.653 1.00 93.25 100 THR A CA 1
ATOM 754 C C . THR A 1 100 ? -6.037 1.458 -5.126 1.00 93.25 100 THR A C 1
ATOM 756 O O . THR A 1 100 ? -6.899 0.856 -5.778 1.00 93.25 100 THR A O 1
ATOM 759 N N . GLY A 1 101 ? -4.946 1.943 -5.683 1.00 82.75 101 GLY A N 1
ATOM 760 C CA . GLY A 1 101 ? -4.651 1.827 -7.100 1.00 82.75 101 GLY A CA 1
ATOM 761 C C . GLY A 1 101 ? -3.176 1.993 -7.243 1.00 82.75 101 GLY A C 1
ATOM 762 O O . GLY A 1 101 ? -2.734 3.081 -6.824 1.00 82.75 101 GLY A O 1
#